Protein AF-A0A5I1VQ54-F1 (afdb_monomer_lite)

Structure (mmCIF, N/CA/C/O backbone):
data_AF-A0A5I1VQ54-F1
#
_entry.id   AF-A0A5I1VQ54-F1
#
loop_
_atom_site.group_PDB
_atom_site.id
_atom_site.type_symbol
_atom_site.label_atom_id
_atom_site.label_alt_id
_atom_site.label_comp_id
_atom_site.label_asym_id
_atom_site.label_entity_id
_atom_site.label_seq_id
_atom_site.pdbx_PDB_ins_code
_atom_site.Cartn_x
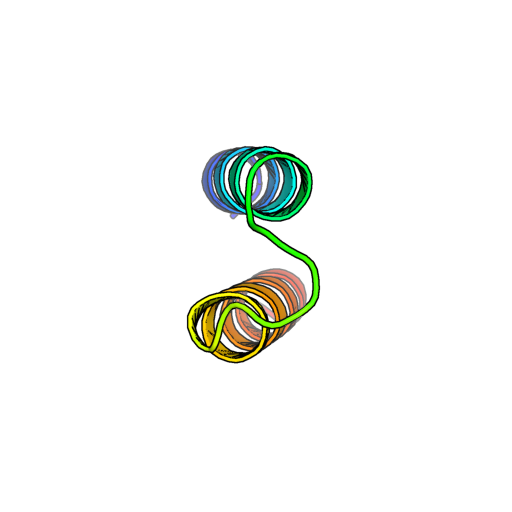_atom_site.Cartn_y
_atom_site.Cartn_z
_atom_site.occupancy
_atom_site.B_iso_or_equiv
_atom_site.auth_seq_id
_atom_site.auth_comp_id
_atom_site.auth_asym_id
_atom_site.auth_atom_id
_atom_site.pdbx_PDB_model_num
ATOM 1 N N . PHE A 1 1 ? 8.541 -2.004 -10.933 1.00 91.44 1 PHE A N 1
ATOM 2 C CA . PHE A 1 1 ? 8.017 -0.731 -10.366 1.00 91.44 1 PHE A CA 1
ATOM 3 C C . PHE A 1 1 ? 8.571 -0.512 -8.956 1.00 91.44 1 PHE A C 1
ATOM 5 O O . PHE A 1 1 ? 7.861 -0.115 -8.036 1.00 91.44 1 PHE A O 1
ATOM 12 N N . ASP A 1 2 ? 9.858 -0.780 -8.767 1.00 93.38 2 ASP A N 1
ATOM 13 C CA . ASP A 1 2 ? 10.293 -1.345 -7.485 1.00 93.38 2 ASP A CA 1
ATOM 14 C C . ASP A 1 2 ? 10.402 -0.274 -6.400 1.00 93.38 2 ASP A C 1
ATOM 16 O O . ASP A 1 2 ? 9.985 -0.484 -5.265 1.00 93.38 2 ASP A O 1
ATOM 20 N N . GLU A 1 3 ? 10.836 0.925 -6.783 1.00 95.94 3 GLU A N 1
ATOM 21 C CA . GLU A 1 3 ? 10.874 2.090 -5.899 1.00 95.94 3 GLU A CA 1
ATOM 22 C C . GLU A 1 3 ? 9.468 2.548 -5.471 1.00 95.94 3 GLU A C 1
ATOM 24 O O . GLU A 1 3 ? 9.241 2.868 -4.304 1.00 95.94 3 GLU A O 1
ATOM 29 N N . ALA A 1 4 ? 8.491 2.508 -6.384 1.00 95.19 4 ALA A N 1
ATOM 30 C CA . ALA A 1 4 ? 7.105 2.852 -6.069 1.00 95.19 4 ALA A CA 1
ATOM 31 C C . ALA A 1 4 ? 6.475 1.830 -5.107 1.00 95.19 4 ALA A C 1
ATOM 33 O O . ALA A 1 4 ? 5.806 2.214 -4.148 1.00 95.19 4 ALA A O 1
ATOM 34 N N . VAL A 1 5 ? 6.746 0.537 -5.319 1.00 97.38 5 VAL A N 1
ATOM 35 C CA . VAL A 1 5 ? 6.305 -0.539 -4.419 1.00 97.38 5 VAL A CA 1
ATOM 36 C C . VAL A 1 5 ? 6.907 -0.364 -3.025 1.00 97.38 5 VAL A C 1
ATOM 38 O O . VAL A 1 5 ? 6.162 -0.369 -2.046 1.00 97.38 5 VAL A O 1
ATOM 41 N N . ALA A 1 6 ? 8.213 -0.105 -2.923 1.00 97.31 6 ALA A N 1
ATOM 42 C CA . ALA A 1 6 ? 8.874 0.125 -1.638 1.00 97.31 6 ALA A CA 1
ATOM 43 C C . ALA A 1 6 ? 8.288 1.334 -0.881 1.00 97.31 6 ALA A C 1
ATOM 45 O O . ALA A 1 6 ? 8.064 1.270 0.333 1.00 97.31 6 ALA A O 1
ATOM 46 N N . ALA A 1 7 ? 7.983 2.428 -1.587 1.00 97.44 7 ALA A N 1
ATOM 47 C CA . ALA A 1 7 ? 7.344 3.601 -0.992 1.00 97.44 7 ALA A CA 1
ATOM 48 C C . ALA A 1 7 ? 5.944 3.275 -0.436 1.00 97.44 7 ALA A C 1
ATOM 50 O O . ALA A 1 7 ? 5.602 3.668 0.683 1.00 97.44 7 ALA A O 1
ATOM 51 N N . TRP A 1 8 ? 5.142 2.512 -1.176 1.00 97.31 8 TRP A N 1
ATOM 52 C CA . TRP A 1 8 ? 3.810 2.091 -0.743 1.00 97.31 8 TRP A CA 1
ATOM 53 C C . TRP A 1 8 ? 3.833 1.117 0.441 1.00 97.31 8 TRP A C 1
ATOM 55 O O . TRP A 1 8 ? 3.024 1.253 1.362 1.00 97.31 8 TRP A O 1
ATOM 65 N N . GLU A 1 9 ? 4.780 0.181 0.477 1.00 97.44 9 GLU A N 1
ATOM 66 C CA . GLU A 1 9 ? 4.978 -0.713 1.624 1.00 97.44 9 GLU A CA 1
ATOM 67 C C . GLU A 1 9 ? 5.369 0.055 2.893 1.00 97.44 9 GLU A C 1
ATOM 69 O O . GLU A 1 9 ? 4.897 -0.261 3.989 1.00 97.44 9 GLU A O 1
ATOM 74 N N . MET A 1 10 ? 6.186 1.106 2.762 1.00 97.62 10 MET A N 1
ATOM 75 C CA . MET A 1 10 ? 6.494 2.015 3.869 1.00 97.62 10 MET A CA 1
ATOM 76 C C . MET A 1 10 ? 5.243 2.753 4.356 1.00 97.62 10 MET A C 1
ATOM 78 O O . MET A 1 10 ? 5.004 2.812 5.562 1.00 97.62 10 MET A O 1
ATOM 82 N N . MET A 1 11 ? 4.396 3.248 3.447 1.00 95.44 11 MET A N 1
ATOM 83 C CA . MET A 1 11 ? 3.126 3.880 3.824 1.00 95.44 11 MET A CA 1
ATOM 84 C C . MET A 1 11 ? 2.206 2.915 4.584 1.00 95.44 11 MET A C 1
ATOM 86 O O . MET A 1 11 ? 1.626 3.306 5.596 1.00 95.44 11 MET A O 1
ATOM 90 N N . LEU A 1 12 ? 2.108 1.647 4.167 1.00 96.75 12 LEU A N 1
ATOM 91 C CA . LEU A 1 12 ? 1.285 0.641 4.855 1.00 96.75 12 LEU A CA 1
ATOM 92 C C . LEU A 1 12 ? 1.701 0.418 6.310 1.00 96.75 12 LEU A C 1
ATOM 94 O O . LEU A 1 12 ? 0.844 0.139 7.146 1.00 96.75 12 LEU A O 1
ATOM 98 N N . LYS A 1 13 ? 2.984 0.561 6.647 1.00 95.69 13 LYS A N 1
ATOM 99 C CA . LYS A 1 13 ? 3.457 0.431 8.036 1.00 95.69 13 LYS A CA 1
ATOM 100 C C . LYS A 1 13 ? 2.998 1.589 8.925 1.00 95.69 13 LYS A C 1
ATOM 102 O O . LYS A 1 13 ? 2.875 1.406 10.130 1.00 95.69 13 LYS A O 1
ATOM 107 N N . LEU A 1 14 ? 2.734 2.756 8.339 1.00 96.56 14 LEU A N 1
ATOM 108 C CA . LEU A 1 14 ? 2.345 3.971 9.061 1.00 96.56 14 LEU A CA 1
ATOM 109 C C . LEU A 1 14 ? 0.828 4.109 9.231 1.00 96.56 14 LEU A C 1
ATOM 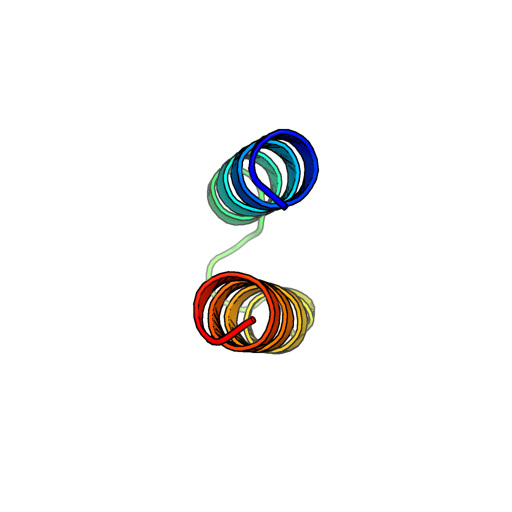111 O O . LEU A 1 14 ? 0.369 4.837 10.110 1.00 96.56 14 LEU A O 1
ATOM 115 N N . LEU A 1 15 ? 0.037 3.437 8.392 1.00 96.44 15 LEU A N 1
ATOM 116 C CA . LEU A 1 15 ? -1.418 3.549 8.444 1.00 96.44 15 LEU A CA 1
ATOM 117 C C . LEU A 1 15 ? -2.013 2.771 9.629 1.00 96.44 15 LEU A C 1
ATOM 119 O O . LEU A 1 15 ? -1.591 1.645 9.900 1.00 96.44 15 LEU A O 1
ATOM 123 N N . PRO A 1 16 ? -3.059 3.287 10.294 1.00 97.19 16 PRO A N 1
ATOM 124 C CA . PRO A 1 16 ? -3.832 2.513 11.264 1.00 97.19 16 PRO A CA 1
ATOM 125 C C . PRO A 1 16 ? -4.429 1.246 10.638 1.00 97.19 16 PRO A C 1
ATOM 127 O O . PRO A 1 16 ? -4.745 1.233 9.449 1.00 97.19 16 PRO A O 1
ATOM 130 N N . ALA A 1 17 ? -4.625 0.183 11.424 1.00 91.31 17 ALA A N 1
ATOM 131 C CA . ALA A 1 17 ? -5.113 -1.113 10.926 1.00 91.31 17 ALA A CA 1
ATOM 132 C C . ALA A 1 17 ? -6.487 -1.043 10.221 1.00 91.31 17 ALA A C 1
ATOM 134 O O . ALA A 1 17 ? -6.746 -1.832 9.321 1.00 91.31 17 ALA A O 1
ATOM 135 N N . GLY A 1 18 ? -7.342 -0.083 10.593 1.00 94.31 18 GLY A N 1
ATOM 136 C CA . GLY A 1 18 ? -8.666 0.131 9.993 1.00 94.31 18 GLY A CA 1
ATOM 137 C C . GLY A 1 18 ? -8.731 1.213 8.908 1.00 94.31 18 GLY A C 1
ATOM 138 O O . GLY A 1 18 ? -9.828 1.593 8.509 1.00 94.31 18 GLY A O 1
ATOM 139 N N . ASP A 1 19 ? -7.598 1.762 8.456 1.00 97.75 19 ASP A N 1
ATOM 140 C CA . ASP A 1 19 ? -7.603 2.823 7.442 1.00 97.75 19 ASP A CA 1
ATOM 141 C C . ASP A 1 19 ? -7.986 2.259 6.063 1.00 97.75 19 ASP A C 1
ATOM 143 O O . ASP A 1 19 ? -7.305 1.389 5.515 1.00 97.75 19 ASP A O 1
ATOM 147 N N . ALA A 1 20 ? -9.065 2.788 5.478 1.00 95.44 20 ALA A N 1
ATOM 148 C CA . ALA A 1 20 ? -9.608 2.345 4.194 1.00 95.44 20 ALA A CA 1
ATOM 149 C 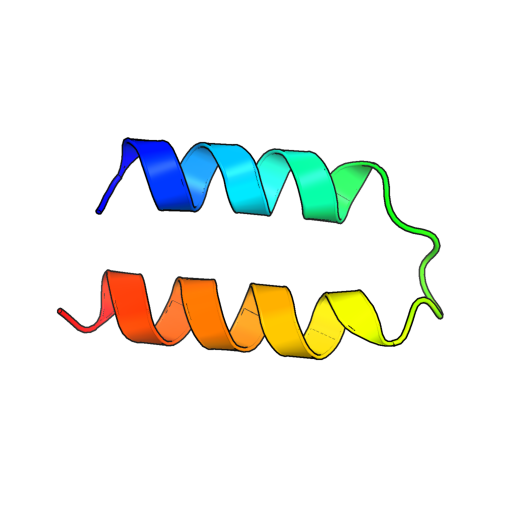C . ALA A 1 20 ? -8.603 2.437 3.030 1.00 95.44 20 ALA A C 1
ATOM 151 O O . ALA A 1 20 ? -8.722 1.705 2.045 1.00 95.44 20 ALA A O 1
ATOM 152 N N . ARG A 1 21 ? -7.580 3.298 3.133 1.00 96.62 21 ARG A N 1
ATOM 153 C CA . ARG A 1 21 ? -6.539 3.427 2.104 1.00 96.62 21 ARG A CA 1
ATOM 154 C C . ARG A 1 21 ? -5.636 2.201 2.021 1.00 96.62 21 ARG A C 1
ATOM 156 O O . ARG A 1 21 ? -5.081 1.961 0.950 1.00 96.62 21 ARG A O 1
ATOM 163 N N . ARG A 1 22 ? -5.515 1.402 3.092 1.00 97.81 22 ARG A N 1
ATOM 164 C CA . ARG A 1 22 ? -4.705 0.170 3.094 1.00 97.81 22 ARG A CA 1
ATOM 165 C C . ARG A 1 22 ? -5.092 -0.758 1.943 1.00 97.81 22 ARG A C 1
ATOM 167 O O . ARG A 1 22 ? -4.227 -1.154 1.169 1.00 97.81 22 ARG A O 1
ATOM 174 N N . ALA A 1 23 ? -6.392 -0.991 1.753 1.00 97.31 23 ALA A N 1
ATOM 175 C CA . ALA A 1 23 ? -6.905 -1.879 0.709 1.00 97.31 23 ALA A CA 1
ATOM 176 C C . ALA A 1 23 ? -6.557 -1.403 -0.715 1.00 97.31 23 ALA A C 1
ATOM 178 O O . ALA A 1 23 ? -6.264 -2.215 -1.595 1.00 97.31 23 ALA A O 1
ATOM 179 N N . VAL A 1 24 ? -6.569 -0.086 -0.948 1.00 96.81 24 VAL A N 1
ATOM 180 C CA . VAL A 1 24 ? -6.192 0.500 -2.243 1.00 96.81 24 VAL A CA 1
ATOM 181 C C . VAL A 1 24 ? -4.698 0.310 -2.495 1.00 96.81 24 VAL A C 1
ATOM 183 O O . VAL A 1 24 ? -4.315 -0.143 -3.571 1.00 96.81 24 VAL A O 1
ATOM 186 N N . ILE A 1 25 ? -3.858 0.597 -1.498 1.00 97.19 25 ILE A N 1
ATOM 187 C CA . ILE A 1 25 ? -2.400 0.478 -1.614 1.00 97.19 25 ILE A CA 1
ATOM 188 C C . ILE A 1 25 ? -1.986 -0.984 -1.848 1.00 97.19 25 ILE A C 1
ATOM 190 O O . ILE A 1 25 ? -1.216 -1.267 -2.763 1.00 97.19 25 ILE A O 1
ATOM 194 N N . GLU A 1 26 ? -2.557 -1.928 -1.100 1.00 97.31 26 GLU A N 1
ATOM 195 C CA . GLU A 1 26 ? -2.309 -3.368 -1.267 1.00 97.31 26 GLU A CA 1
ATOM 196 C C . GLU A 1 26 ? -2.740 -3.899 -2.643 1.00 97.31 26 GLU A C 1
ATOM 198 O O . GLU A 1 26 ? -2.136 -4.834 -3.175 1.00 97.31 26 GLU A O 1
ATOM 203 N N . ARG A 1 27 ? -3.805 -3.343 -3.235 1.00 97.25 27 ARG A N 1
ATOM 204 C CA . ARG A 1 27 ? -4.212 -3.680 -4.607 1.00 97.25 27 ARG A CA 1
ATOM 205 C C . ARG A 1 27 ? -3.224 -3.110 -5.626 1.00 97.25 27 ARG A C 1
ATOM 207 O O . ARG A 1 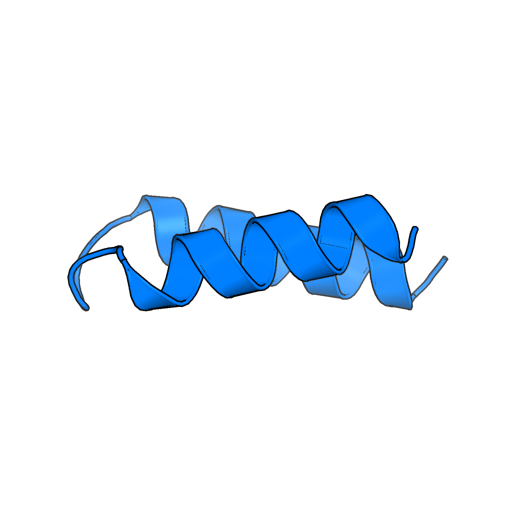27 ? -2.866 -3.818 -6.562 1.00 97.25 27 ARG A O 1
ATOM 214 N N . SER A 1 28 ? -2.781 -1.866 -5.450 1.00 96.25 28 SER A N 1
ATOM 215 C CA . SER A 1 28 ? -1.815 -1.222 -6.348 1.00 96.25 28 SER A CA 1
ATOM 216 C C . SER A 1 28 ? -0.456 -1.921 -6.344 1.00 96.25 28 SER A C 1
ATOM 218 O O . SER A 1 28 ? 0.108 -2.123 -7.415 1.00 96.25 28 SER A O 1
ATOM 220 N N . ILE A 1 29 ? 0.035 -2.350 -5.173 1.00 97.38 29 ILE A N 1
ATOM 221 C CA . ILE A 1 29 ? 1.276 -3.133 -5.059 1.00 97.38 29 ILE A CA 1
ATOM 222 C C . ILE A 1 29 ? 1.163 -4.438 -5.852 1.00 97.38 29 ILE A C 1
ATOM 224 O O . ILE A 1 29 ? 2.018 -4.702 -6.691 1.00 97.38 29 ILE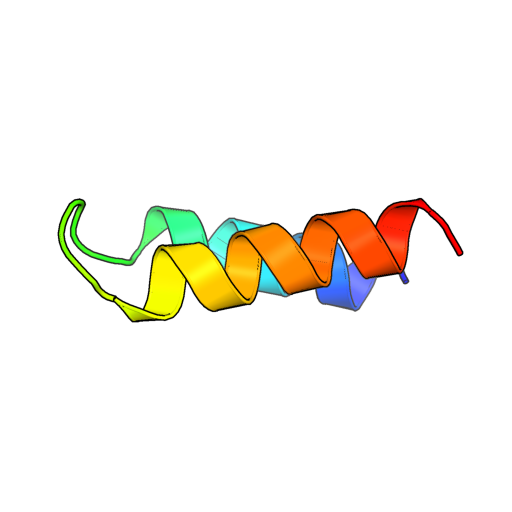 A O 1
ATOM 228 N N . ARG A 1 30 ? 0.082 -5.210 -5.654 1.00 97.56 30 ARG A N 1
ATOM 229 C CA . ARG A 1 30 ? -0.144 -6.465 -6.396 1.00 97.56 30 ARG A CA 1
ATOM 230 C C . ARG A 1 30 ? -0.140 -6.245 -7.908 1.00 97.56 30 ARG A C 1
ATOM 232 O O . ARG A 1 30 ? 0.600 -6.904 -8.623 1.00 97.56 30 ARG A O 1
ATOM 239 N N . LEU A 1 31 ? -0.892 -5.254 -8.386 1.00 96.69 31 LEU A N 1
ATOM 240 C CA . LEU A 1 31 ? -0.937 -4.929 -9.815 1.00 96.69 31 LEU A CA 1
ATOM 241 C C . LEU A 1 31 ? 0.426 -4.512 -10.380 1.00 96.69 31 LEU A C 1
ATOM 243 O O . LEU A 1 31 ? 0.701 -4.779 -11.544 1.00 96.69 31 LEU A O 1
ATOM 247 N N . ALA A 1 32 ? 1.249 -3.827 -9.587 1.00 96.12 32 ALA A N 1
ATOM 248 C CA . ALA A 1 32 ? 2.573 -3.378 -10.000 1.00 96.12 32 ALA A CA 1
ATOM 249 C C . ALA A 1 32 ? 3.621 -4.504 -10.003 1.00 96.12 32 ALA A C 1
ATOM 251 O O . ALA A 1 32 ? 4.617 -4.374 -10.707 1.00 96.12 32 ALA A O 1
ATOM 252 N N . GLN A 1 33 ? 3.411 -5.566 -9.220 1.00 94.06 33 GLN A N 1
ATOM 253 C CA . GLN A 1 33 ? 4.254 -6.769 -9.189 1.00 94.06 33 GLN A CA 1
ATOM 254 C C . GLN A 1 33 ? 3.895 -7.763 -10.303 1.00 94.06 33 GLN A C 1
ATOM 256 O O . GLN A 1 33 ? 4.770 -8.471 -10.786 1.00 94.06 33 GLN A O 1
ATOM 261 N N . ASP A 1 34 ? 2.631 -7.782 -10.737 1.00 93.50 34 ASP A N 1
ATOM 262 C CA . ASP A 1 34 ? 2.153 -8.605 -11.859 1.00 93.50 34 ASP A CA 1
ATOM 263 C C . ASP A 1 34 ? 2.542 -8.040 -13.248 1.00 93.50 34 ASP A C 1
ATOM 265 O O . ASP A 1 34 ? 2.182 -8.613 -14.279 1.00 93.50 34 ASP A O 1
ATOM 269 N N . LYS A 1 35 ? 3.223 -6.889 -13.288 1.00 79.12 35 LYS A N 1
ATOM 270 C CA . LYS A 1 35 ? 3.629 -6.144 -14.490 1.00 79.12 35 LYS A CA 1
ATOM 271 C C . LYS A 1 35 ? 5.131 -6.234 -14.710 1.00 79.12 35 LYS A C 1
ATOM 273 O O . LYS A 1 35 ? 5.508 -6.433 -15.885 1.00 79.12 35 LYS A O 1
#

Foldseek 3Di:
DVVLLVVLVVVLVVDDPPDPVNVVSVVVSVVVVVD

Sequence (35 aa):
FDEAVAAWEMMLKLLPAGDARRAVIERSIRLAQDK

Radius of gyration: 9.54 Å; chains: 1; bounding box: 20×13×26 Å

Organism: Salmonella oranienberg (NCBI:txid28147)

pLDDT: mean 95.67, std 3.29, range [79.12,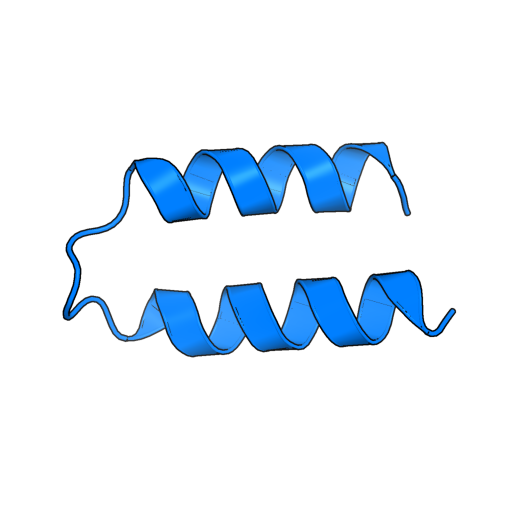 97.81]

Secondary structure (DSSP, 8-state):
-HHHHHHHHHHHHHS-TT-THHHHHHHHHHHHH--